Protein AF-A0A7C5VG94-F1 (afdb_monomer_lite)

Foldseek 3Di:
DVVVVVVCVVQVKAFAEKEFEDADPNATWIWTFIDHPNDTDIDTDGPVVRVVVCVVSVHYYYYDPVRCVVDNDDPVPDDDDDPDDD

InterPro domains:
  IPR003729 Bifunctional nuclease domain [PF02577] (2-74)
  IPR003729 Bifunctional nuclease domain [PS51658] (1-75)
  IPR036104 Bifunctional nuclease superfamily [G3DSA:3.10.690.10] (1-79)
  IPR036104 Bifunctional nuclease superfamily [SSF103256] (2-75)

Radius of gyration: 15.75 Å; chains: 1; bounding box: 28×48×33 Å

Secondary structure (DSSP, 8-state):
-HHHHHHHHHTTEEEEEEEEEEEETTEEEEEEEEEETTEEEEEEE-HHHHHHHHHHHT--EEE-HHHHHHH---GGG---S-----

Organism: NCBI:txid1330700

Sequence (86 aa):
PDLLLSVMDMLQGKLKRVEITDLQDGTFYARLILEHRGIELEVDARPSDAMALALRAQAPILVAEEVVEKAGVEEATLKPHGAAEA

pLDDT: mean 90.99, std 12.52, range [40.75, 98.44]

Structure (mmCIF, N/CA/C/O backbone):
data_AF-A0A7C5VG94-F1
#
_entry.id   AF-A0A7C5VG94-F1
#
loop_
_atom_site.group_PDB
_atom_site.id
_atom_site.type_symbol
_atom_site.label_atom_id
_atom_site.label_alt_id
_atom_site.label_comp_id
_atom_site.label_asym_id
_atom_site.label_entity_id
_atom_site.label_seq_id
_atom_site.pdbx_PDB_ins_code
_atom_site.Cartn_x
_atom_site.Cartn_y
_atom_site.Cartn_z
_atom_site.occupancy
_atom_site.B_iso_or_equiv
_atom_site.auth_seq_id
_atom_site.auth_comp_id
_atom_site.auth_asym_id
_atom_site.auth_atom_id
_atom_site.pdbx_PDB_model_num
ATOM 1 N N . PRO A 1 1 ? 8.053 -1.413 -10.317 1.00 71.75 1 PRO A N 1
ATOM 2 C CA . PRO A 1 1 ? 6.575 -1.407 -10.431 1.00 71.75 1 PRO A CA 1
ATOM 3 C C . PRO A 1 1 ? 6.066 -2.192 -11.649 1.00 71.75 1 PRO A C 1
ATOM 5 O O . PRO A 1 1 ? 5.382 -3.189 -11.457 1.00 71.75 1 PRO A O 1
ATOM 8 N N . ASP A 1 2 ? 6.444 -1.804 -12.870 1.00 87.56 2 ASP A N 1
ATOM 9 C CA . ASP A 1 2 ? 5.836 -2.349 -14.098 1.00 87.56 2 ASP A CA 1
ATOM 10 C C . ASP A 1 2 ? 6.097 -3.847 -14.306 1.00 87.56 2 ASP A C 1
ATOM 12 O O . ASP A 1 2 ? 5.217 -4.568 -14.772 1.00 87.56 2 ASP A O 1
ATOM 16 N N . LEU A 1 3 ? 7.265 -4.344 -13.876 1.00 93.69 3 LEU A N 1
ATOM 17 C CA . LEU A 1 3 ? 7.570 -5.778 -13.886 1.00 93.69 3 LEU A CA 1
ATOM 18 C C . LEU A 1 3 ? 6.555 -6.580 -13.059 1.00 93.69 3 LEU A C 1
ATOM 20 O O . LEU A 1 3 ? 6.023 -7.571 -13.545 1.00 93.69 3 LEU A O 1
ATOM 24 N N . LEU A 1 4 ? 6.268 -6.154 -11.825 1.00 93.75 4 LEU A N 1
ATOM 25 C CA . LEU A 1 4 ? 5.359 -6.894 -10.949 1.00 93.75 4 LEU A CA 1
ATOM 26 C C . LEU A 1 4 ? 3.916 -6.825 -11.456 1.00 93.75 4 LEU A C 1
ATOM 28 O O . LEU A 1 4 ? 3.222 -7.834 -11.410 1.00 93.75 4 LEU A O 1
ATOM 32 N N . LEU A 1 5 ? 3.489 -5.674 -11.988 1.00 93.56 5 LEU A N 1
ATOM 33 C CA . LEU A 1 5 ? 2.184 -5.549 -12.646 1.00 93.56 5 LEU A CA 1
ATOM 34 C C . LEU A 1 5 ? 2.072 -6.520 -13.829 1.00 93.56 5 LEU A C 1
ATOM 36 O O . LEU A 1 5 ? 1.118 -7.285 -13.895 1.00 93.56 5 LEU A O 1
ATOM 40 N N . SER A 1 6 ? 3.097 -6.576 -14.686 1.00 95.25 6 SER A N 1
ATOM 41 C CA . SER A 1 6 ? 3.132 -7.499 -15.830 1.00 95.25 6 SER A CA 1
ATOM 42 C C . SER A 1 6 ? 3.074 -8.966 -15.391 1.00 95.25 6 SER A C 1
ATOM 44 O O . SER A 1 6 ? 2.366 -9.770 -15.991 1.00 95.25 6 SER A O 1
ATOM 46 N N . VAL A 1 7 ? 3.794 -9.326 -14.322 1.00 95.75 7 VAL A N 1
ATOM 47 C CA . VAL A 1 7 ? 3.756 -10.680 -13.747 1.00 95.75 7 VAL A CA 1
ATOM 48 C C . VAL A 1 7 ? 2.367 -11.005 -13.191 1.00 95.75 7 VAL A C 1
ATOM 50 O O . VAL A 1 7 ? 1.863 -12.098 -13.441 1.00 95.75 7 VAL A O 1
ATOM 53 N N . MET A 1 8 ? 1.728 -10.078 -12.471 1.00 94.19 8 MET A N 1
ATOM 54 C CA . MET A 1 8 ? 0.367 -10.275 -11.960 1.00 94.19 8 MET A CA 1
ATOM 55 C C . MET A 1 8 ? -0.635 -10.465 -13.100 1.00 94.19 8 MET A C 1
ATOM 57 O O . MET A 1 8 ? -1.401 -11.426 -13.060 1.00 94.19 8 MET A O 1
ATOM 61 N N . ASP A 1 9 ? -0.567 -9.643 -14.148 1.00 93.62 9 ASP A N 1
ATOM 62 C CA . ASP A 1 9 ? -1.432 -9.769 -15.324 1.00 93.62 9 ASP A CA 1
ATOM 63 C C . ASP A 1 9 ? -1.250 -11.128 -16.022 1.00 93.62 9 ASP A C 1
ATOM 65 O O . ASP A 1 9 ? -2.234 -11.809 -16.324 1.00 93.62 9 ASP A O 1
ATOM 69 N N . MET A 1 10 ? -0.004 -11.585 -16.212 1.00 96.81 10 MET A N 1
ATOM 70 C CA . MET A 1 10 ? 0.292 -12.912 -16.779 1.00 96.81 10 MET A CA 1
ATOM 71 C C . MET A 1 10 ? -0.293 -14.056 -15.943 1.00 96.81 10 MET A C 1
ATOM 73 O O . MET A 1 10 ? -0.717 -15.076 -16.488 1.00 96.81 10 MET A O 1
ATOM 77 N N . LEU A 1 11 ? -0.322 -13.889 -14.621 1.00 95.75 11 LEU A N 1
ATOM 78 C CA . LEU A 1 11 ? -0.890 -14.851 -13.680 1.00 95.75 11 LEU A CA 1
ATOM 79 C C . LEU A 1 11 ? -2.397 -14.657 -13.462 1.00 95.75 11 LEU A C 1
ATOM 81 O O . LEU A 1 11 ? -2.976 -15.358 -12.634 1.00 95.75 11 LEU A O 1
ATOM 85 N N . GLN A 1 12 ? -3.052 -13.753 -14.199 1.00 95.44 12 GLN A N 1
ATOM 86 C CA . GLN A 1 12 ? -4.470 -13.414 -14.022 1.00 95.44 12 GLN A CA 1
ATOM 87 C C . GLN A 1 12 ? -4.785 -12.975 -12.579 1.00 95.44 12 GLN A C 1
ATOM 89 O O . GLN A 1 12 ? -5.804 -13.357 -11.999 1.00 95.44 12 GLN A O 1
ATOM 94 N N . GLY A 1 13 ? -3.862 -12.239 -11.967 1.00 96.25 13 GLY A N 1
ATOM 95 C CA . GLY A 1 13 ? -4.034 -11.573 -10.684 1.00 96.25 13 GLY A CA 1
ATOM 96 C C . GLY A 1 13 ? -4.333 -10.093 -10.891 1.00 96.25 13 GLY A C 1
ATOM 97 O O . GLY A 1 13 ? -3.762 -9.458 -11.773 1.00 96.25 13 GLY A O 1
ATOM 98 N N . LYS A 1 14 ? -5.210 -9.526 -10.065 1.00 95.31 14 LYS A N 1
ATOM 99 C CA . LYS A 1 14 ? -5.553 -8.101 -10.098 1.00 95.31 14 LYS A CA 1
ATOM 100 C C . LYS A 1 14 ? -5.281 -7.460 -8.746 1.00 95.31 14 LYS A C 1
ATOM 102 O O . LYS A 1 14 ? -5.811 -7.919 -7.741 1.00 95.31 14 LYS A O 1
ATOM 107 N N . LEU A 1 15 ? -4.528 -6.360 -8.715 1.00 97.44 15 LEU A N 1
ATOM 108 C CA . LEU A 1 15 ? -4.408 -5.542 -7.506 1.00 97.44 15 LEU A CA 1
ATOM 109 C C . LEU A 1 15 ? -5.752 -4.856 -7.223 1.00 97.44 15 LEU A C 1
ATOM 111 O O . LEU A 1 15 ? -6.207 -4.021 -8.004 1.00 97.44 15 LEU A O 1
ATOM 115 N N . LYS A 1 16 ? -6.406 -5.231 -6.121 1.00 97.94 16 LYS A N 1
ATOM 116 C CA . LYS A 1 16 ? -7.709 -4.687 -5.714 1.00 97.94 16 LYS A CA 1
ATOM 117 C C . LYS A 1 16 ? -7.567 -3.394 -4.950 1.00 97.94 16 LYS A C 1
ATOM 119 O O . LYS A 1 16 ? -8.355 -2.485 -5.177 1.00 97.94 16 LYS A O 1
ATOM 124 N N . ARG A 1 17 ? -6.616 -3.355 -4.021 1.00 98.44 17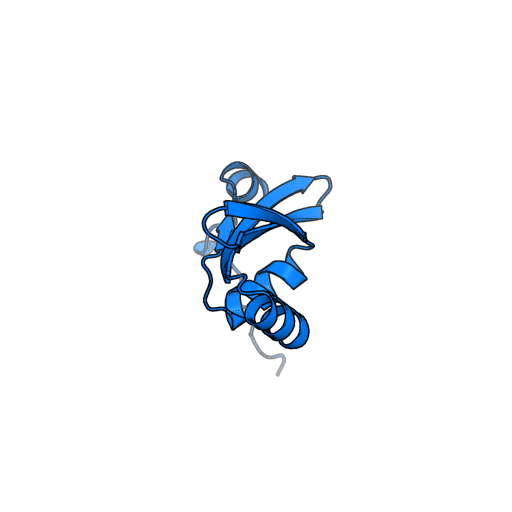 ARG A N 1
ATOM 125 C CA . ARG A 1 17 ? -6.323 -2.216 -3.152 1.00 98.44 17 ARG A CA 1
ATOM 126 C C . ARG A 1 17 ? -4.983 -2.420 -2.460 1.00 98.44 17 ARG A C 1
ATOM 128 O O . ARG A 1 17 ? -4.463 -3.534 -2.398 1.00 98.44 17 ARG A O 1
ATOM 135 N N . VAL A 1 18 ? -4.462 -1.330 -1.928 1.00 98.44 18 VAL A N 1
ATOM 136 C CA . VAL A 1 18 ? -3.361 -1.320 -0.971 1.00 98.44 18 VAL A CA 1
ATOM 137 C C . VAL A 1 18 ? -3.898 -0.851 0.363 1.00 98.44 18 VAL A C 1
ATOM 139 O O . VAL A 1 18 ? -4.716 0.063 0.407 1.00 98.44 18 VAL A O 1
ATOM 142 N N . GLU A 1 19 ? -3.435 -1.466 1.439 1.00 98.44 19 GLU A N 1
ATOM 143 C CA . GLU A 1 19 ? -3.811 -1.094 2.796 1.00 98.44 19 GLU A CA 1
ATOM 144 C C . GLU A 1 19 ? -2.554 -0.731 3.579 1.00 98.44 19 GLU A C 1
ATOM 146 O O . GLU A 1 19 ? -1.628 -1.535 3.649 1.00 98.44 19 GLU A O 1
ATOM 151 N N . ILE A 1 20 ? -2.512 0.472 4.150 1.00 97.94 20 ILE A N 1
ATOM 152 C CA . ILE A 1 20 ? -1.529 0.855 5.165 1.00 97.94 20 ILE A CA 1
ATOM 153 C C . ILE A 1 20 ? -2.116 0.449 6.513 1.00 97.94 20 ILE A C 1
ATOM 155 O O . ILE A 1 20 ? -3.115 1.025 6.947 1.00 97.94 20 ILE A O 1
ATOM 159 N N . THR A 1 21 ? -1.546 -0.578 7.130 1.00 97.12 21 THR A N 1
ATOM 160 C CA . THR A 1 21 ? -2.197 -1.302 8.228 1.00 97.12 21 THR A CA 1
ATOM 161 C C . THR A 1 21 ? -1.695 -0.904 9.601 1.00 97.12 21 THR A C 1
ATOM 163 O O . THR A 1 21 ? -2.462 -0.999 10.544 1.00 97.12 21 THR A O 1
ATOM 166 N N . ASP A 1 22 ? -0.437 -0.479 9.738 1.00 96.00 22 ASP A N 1
ATOM 167 C CA . ASP A 1 22 ? 0.112 -0.143 11.054 1.00 96.00 22 ASP A CA 1
ATOM 168 C C . ASP A 1 22 ? 1.275 0.857 10.975 1.00 96.00 22 ASP A C 1
ATOM 170 O O . ASP A 1 22 ? 1.875 1.076 9.918 1.00 96.00 22 ASP A O 1
ATOM 174 N N . LEU A 1 23 ? 1.593 1.440 12.127 1.00 95.56 23 LEU A N 1
ATOM 175 C CA . LEU A 1 23 ? 2.748 2.277 12.401 1.00 95.56 23 LEU A CA 1
ATOM 176 C C . LEU A 1 23 ? 3.334 1.873 13.760 1.00 95.56 23 LEU A C 1
ATOM 178 O O . LEU A 1 23 ? 2.743 2.154 14.807 1.00 95.56 23 LEU A O 1
ATOM 182 N N . GLN A 1 24 ? 4.518 1.262 13.736 1.00 93.88 24 GLN A N 1
ATOM 183 C CA . GLN A 1 24 ? 5.261 0.862 14.934 1.00 93.88 24 GLN A CA 1
ATOM 184 C C . GLN A 1 24 ? 6.663 1.457 14.891 1.00 93.88 24 GLN A C 1
ATOM 186 O O . GLN A 1 24 ? 7.347 1.348 13.876 1.00 93.88 24 GLN A O 1
ATOM 191 N N . ASP A 1 25 ? 7.086 2.109 15.975 1.00 93.25 25 ASP A N 1
ATOM 192 C CA . ASP A 1 25 ? 8.417 2.722 16.101 1.00 93.25 25 ASP A CA 1
ATOM 193 C C . ASP A 1 25 ? 8.802 3.615 14.902 1.00 93.25 25 ASP A C 1
ATOM 195 O O . ASP A 1 25 ? 9.927 3.594 14.404 1.00 93.25 25 ASP A O 1
ATOM 199 N N . GLY A 1 26 ? 7.832 4.381 14.386 1.00 90.94 26 GLY A N 1
ATOM 200 C CA . GLY A 1 26 ? 8.018 5.252 13.217 1.00 90.94 26 GLY A CA 1
ATOM 201 C C . GLY A 1 26 ? 8.078 4.520 11.867 1.00 90.94 26 GLY A C 1
ATOM 202 O O . GLY A 1 26 ? 8.264 5.160 10.834 1.00 90.94 26 GLY A O 1
ATOM 203 N N . THR A 1 27 ? 7.901 3.199 11.857 1.00 94.00 27 THR A N 1
ATOM 204 C CA . THR A 1 27 ? 7.892 2.356 10.659 1.00 94.00 27 THR A CA 1
ATOM 205 C C . THR A 1 27 ? 6.463 1.993 10.273 1.00 94.00 27 THR A C 1
ATOM 207 O O . THR A 1 27 ? 5.744 1.352 11.038 1.00 94.00 27 THR A O 1
ATOM 210 N N . PHE A 1 28 ? 6.053 2.406 9.075 1.00 96.44 28 PHE A N 1
ATOM 211 C CA . PHE A 1 28 ? 4.753 2.064 8.500 1.00 96.44 28 PHE A CA 1
ATOM 212 C C . PHE A 1 28 ? 4.779 0.676 7.847 1.00 96.44 28 PHE A C 1
ATOM 214 O O . PHE A 1 28 ? 5.765 0.307 7.201 1.00 96.44 28 PHE A O 1
ATOM 221 N N . TYR A 1 29 ? 3.658 -0.036 7.930 1.00 97.50 29 TYR A N 1
ATOM 222 C CA . TYR A 1 29 ? 3.442 -1.348 7.319 1.00 97.50 29 TYR A CA 1
ATOM 223 C C . TYR A 1 29 ? 2.295 -1.296 6.318 1.00 97.50 29 TYR A C 1
ATOM 225 O O . TYR A 1 29 ? 1.339 -0.535 6.494 1.00 97.50 29 TYR A O 1
ATOM 233 N N . ALA A 1 30 ? 2.394 -2.090 5.255 1.00 98.25 30 ALA A N 1
ATOM 234 C CA . ALA A 1 30 ? 1.368 -2.153 4.233 1.00 98.25 30 ALA A CA 1
ATOM 235 C C . ALA A 1 30 ? 1.186 -3.570 3.692 1.00 98.25 30 ALA A C 1
ATOM 237 O O . ALA A 1 30 ? 2.080 -4.407 3.749 1.00 98.25 30 ALA A O 1
ATOM 238 N N . ARG A 1 31 ? 0.028 -3.818 3.087 1.00 98.31 31 ARG A N 1
ATOM 239 C CA . ARG A 1 31 ? -0.226 -5.038 2.322 1.00 98.31 31 ARG A CA 1
ATOM 240 C C . ARG A 1 31 ? -0.912 -4.732 1.005 1.00 98.31 31 ARG A C 1
ATOM 242 O O . ARG A 1 31 ? -1.709 -3.799 0.883 1.00 98.31 31 ARG A O 1
ATOM 249 N N . LEU A 1 32 ? -0.592 -5.542 0.007 1.00 98.19 32 LEU A N 1
ATOM 250 C CA . LEU A 1 32 ? -1.315 -5.601 -1.253 1.00 98.19 32 LEU A CA 1
ATOM 251 C C . LEU A 1 32 ? -2.462 -6.588 -1.088 1.00 98.19 32 LEU A C 1
ATOM 253 O O . LEU A 1 32 ? -2.234 -7.721 -0.662 1.00 98.19 32 LEU A O 1
ATOM 257 N N . ILE A 1 33 ? -3.664 -6.187 -1.485 1.00 98.31 33 ILE A N 1
ATOM 258 C CA . ILE A 1 33 ? -4.785 -7.111 -1.616 1.00 98.31 33 ILE A CA 1
ATOM 259 C C . ILE A 1 33 ? -4.965 -7.422 -3.093 1.00 98.31 33 ILE A C 1
ATOM 261 O O . ILE A 1 33 ? -5.307 -6.546 -3.895 1.00 98.31 33 ILE A O 1
ATOM 265 N N . LEU A 1 34 ? -4.705 -8.670 -3.458 1.00 97.50 34 LEU A N 1
ATOM 266 C CA . LEU A 1 34 ? -4.806 -9.175 -4.819 1.00 97.50 34 LEU A CA 1
ATOM 267 C C . LEU A 1 34 ? -6.054 -10.040 -4.950 1.00 97.50 34 LEU A C 1
ATOM 269 O O . LEU A 1 34 ? -6.385 -10.793 -4.047 1.00 97.50 34 LEU A O 1
ATOM 273 N N . GLU A 1 35 ? -6.723 -9.988 -6.091 1.00 97.38 35 GLU A N 1
ATOM 274 C CA . GLU A 1 35 ? -7.747 -10.957 -6.466 1.00 97.38 35 GLU A CA 1
ATOM 275 C C . GLU A 1 35 ? -7.156 -11.914 -7.498 1.00 97.38 35 GLU A C 1
ATOM 277 O O . GLU A 1 35 ? -6.641 -11.482 -8.531 1.00 97.38 35 GLU A O 1
ATOM 282 N N . HIS A 1 36 ? -7.254 -13.214 -7.240 1.00 96.06 36 HIS A N 1
ATOM 283 C CA . HIS A 1 36 ? -6.902 -14.255 -8.193 1.00 96.06 36 HIS A CA 1
ATOM 284 C C . HIS A 1 36 ? -8.005 -15.310 -8.219 1.00 96.06 36 HIS A C 1
ATOM 286 O O . HIS A 1 36 ? -8.276 -15.963 -7.214 1.00 96.06 36 HIS A O 1
ATOM 292 N N . ARG A 1 37 ? -8.661 -15.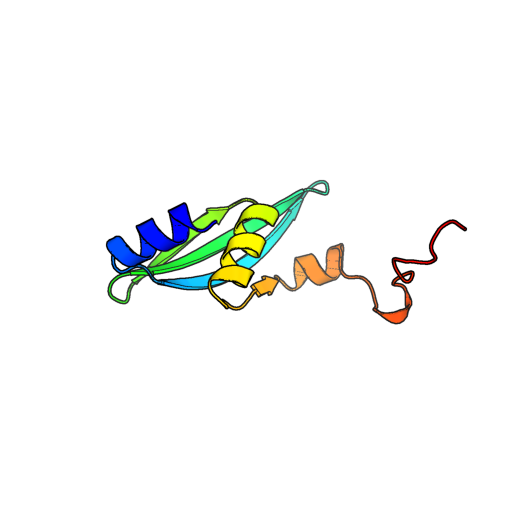478 -9.375 1.00 94.75 37 ARG A N 1
ATOM 293 C CA . ARG A 1 37 ? -9.748 -16.462 -9.568 1.00 94.75 37 ARG A CA 1
ATOM 294 C C . ARG A 1 37 ? -10.859 -16.366 -8.507 1.00 94.75 37 ARG A C 1
ATOM 296 O O . ARG A 1 37 ? -11.382 -17.382 -8.058 1.00 94.75 37 ARG A O 1
ATOM 303 N N . GLY A 1 38 ? -11.210 -15.141 -8.111 1.00 94.25 38 GLY A N 1
ATOM 304 C CA . GLY A 1 38 ? -12.250 -14.865 -7.113 1.00 94.25 38 GLY A CA 1
ATOM 305 C C . GLY A 1 38 ? -11.816 -15.042 -5.654 1.00 94.25 38 GLY A C 1
ATOM 306 O O . GLY A 1 38 ? -12.652 -14.919 -4.766 1.00 94.25 38 GLY A O 1
ATOM 307 N N . ILE A 1 39 ? -10.535 -15.317 -5.400 1.00 96.56 39 ILE A N 1
ATOM 308 C CA . ILE A 1 39 ? -9.960 -15.427 -4.057 1.00 96.56 39 ILE A CA 1
ATOM 309 C C . ILE A 1 39 ? -9.127 -14.175 -3.783 1.00 96.56 39 ILE A C 1
ATOM 311 O O . ILE A 1 39 ? -8.315 -13.782 -4.624 1.00 96.56 39 ILE A O 1
ATOM 315 N N . GLU A 1 40 ? -9.321 -13.560 -2.614 1.00 97.31 40 GLU A N 1
ATOM 316 C CA . GLU A 1 40 ? -8.428 -12.503 -2.137 1.00 97.31 40 GLU A CA 1
ATOM 317 C C . GLU A 1 40 ? -7.157 -13.117 -1.538 1.00 97.31 40 GLU A C 1
ATOM 319 O O . GLU A 1 40 ? -7.210 -14.036 -0.720 1.00 97.31 40 GLU A O 1
ATOM 324 N N . LEU A 1 41 ? -6.009 -12.610 -1.973 1.00 97.12 41 LEU A N 1
ATOM 325 C CA . LEU A 1 41 ? -4.686 -12.957 -1.481 1.00 97.12 41 LEU A CA 1
ATOM 326 C C . LEU A 1 41 ? -4.042 -11.706 -0.897 1.00 97.12 41 LEU A C 1
ATOM 328 O O . LEU A 1 41 ? -4.148 -10.619 -1.467 1.00 97.12 41 LEU A O 1
ATOM 332 N N . GLU A 1 42 ? -3.329 -11.879 0.206 1.00 97.69 42 GLU A N 1
ATOM 333 C CA . GLU A 1 42 ? -2.598 -10.801 0.859 1.00 97.69 42 GLU A CA 1
ATOM 334 C C . GLU A 1 42 ? -1.098 -10.980 0.642 1.00 97.69 42 GLU A C 1
ATOM 336 O O . GLU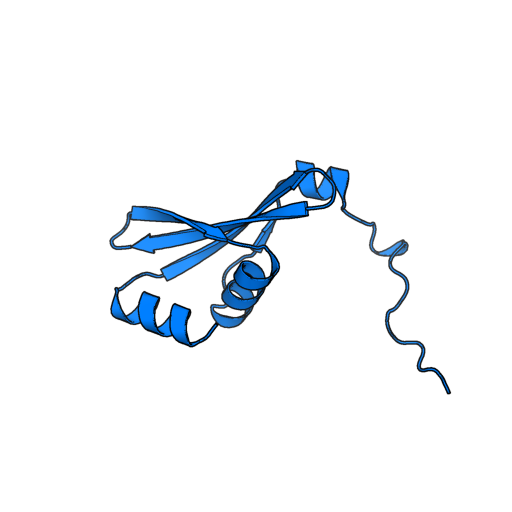 A 1 42 ? -0.566 -12.085 0.773 1.00 97.69 42 GLU A O 1
ATOM 341 N N . VAL A 1 43 ? -0.414 -9.888 0.309 1.00 96.94 43 VAL A N 1
ATOM 342 C CA . VAL A 1 43 ? 1.043 -9.863 0.166 1.00 96.94 43 VAL A CA 1
ATOM 343 C C . VAL A 1 43 ? 1.593 -8.720 0.999 1.00 96.94 43 VAL A C 1
ATOM 345 O O . VAL A 1 43 ? 1.248 -7.562 0.759 1.00 96.94 43 VAL A O 1
ATOM 348 N N . ASP A 1 44 ? 2.453 -9.049 1.960 1.00 97.19 44 ASP A N 1
ATOM 349 C CA . ASP A 1 44 ? 3.161 -8.055 2.762 1.00 97.19 44 ASP A CA 1
ATOM 350 C C . ASP A 1 44 ? 4.075 -7.203 1.873 1.00 97.19 44 ASP A C 1
ATOM 352 O O . ASP A 1 44 ? 4.757 -7.710 0.973 1.00 97.19 44 ASP A O 1
ATOM 356 N N . ALA A 1 45 ? 4.053 -5.892 2.085 1.00 96.06 45 ALA A N 1
ATOM 357 C CA . ALA A 1 45 ? 4.789 -4.948 1.267 1.00 96.06 45 ALA A CA 1
ATOM 358 C C . ALA A 1 45 ? 5.201 -3.718 2.071 1.00 96.06 45 ALA A C 1
ATOM 360 O O . ALA A 1 45 ? 4.473 -3.202 2.915 1.00 96.06 45 ALA A O 1
ATOM 361 N N . ARG A 1 46 ? 6.360 -3.149 1.733 1.00 96.12 46 ARG A N 1
ATOM 362 C CA . ARG A 1 46 ? 6.702 -1.826 2.257 1.00 96.12 46 ARG A CA 1
ATOM 363 C C . ARG A 1 46 ? 5.733 -0.781 1.691 1.00 96.12 46 ARG A C 1
ATOM 365 O O . ARG A 1 46 ? 5.421 -0.839 0.497 1.00 96.12 46 ARG A O 1
ATOM 372 N N . PRO A 1 47 ? 5.337 0.230 2.481 1.00 96.31 47 PRO A N 1
ATOM 373 C CA . PRO A 1 47 ? 4.427 1.287 2.039 1.00 96.31 47 PRO A CA 1
ATOM 374 C C . PRO A 1 47 ? 4.847 1.975 0.737 1.00 96.31 47 PRO A C 1
ATOM 376 O O . PRO A 1 47 ? 4.011 2.199 -0.132 1.00 96.31 47 PRO A O 1
ATOM 379 N N . SER A 1 48 ? 6.139 2.259 0.550 1.00 96.31 48 SER A N 1
ATOM 380 C CA . SER A 1 48 ? 6.644 2.910 -0.667 1.00 96.31 48 SER A CA 1
ATOM 381 C C . SER A 1 48 ? 6.406 2.079 -1.931 1.00 96.31 48 SER A C 1
ATOM 383 O O . SER A 1 48 ? 5.965 2.610 -2.951 1.00 96.31 48 SER A O 1
ATOM 385 N N . ASP A 1 49 ? 6.665 0.773 -1.859 1.00 95.81 49 ASP A N 1
ATOM 386 C CA . ASP A 1 49 ? 6.462 -0.157 -2.969 1.00 95.81 49 ASP A CA 1
ATOM 387 C C . ASP A 1 49 ? 4.962 -0.344 -3.244 1.00 95.81 49 ASP A C 1
ATOM 389 O O . ASP A 1 49 ? 4.525 -0.307 -4.398 1.00 95.81 49 ASP A O 1
ATOM 393 N N . ALA A 1 50 ? 4.161 -0.468 -2.182 1.00 97.12 50 ALA A N 1
ATOM 394 C CA . ALA A 1 50 ? 2.718 -0.632 -2.276 1.00 97.12 50 ALA A CA 1
ATOM 395 C C . ALA A 1 50 ? 2.037 0.597 -2.898 1.00 97.12 50 ALA A C 1
ATOM 397 O O . ALA A 1 50 ? 1.290 0.468 -3.869 1.00 97.12 50 ALA A O 1
ATOM 398 N N . MET A 1 51 ? 2.371 1.802 -2.433 1.00 96.31 51 MET A N 1
ATOM 399 C CA . MET A 1 51 ? 1.884 3.053 -3.019 1.00 96.31 51 MET A CA 1
ATOM 400 C C . MET A 1 51 ? 2.288 3.188 -4.490 1.00 96.31 51 MET A C 1
ATOM 402 O O . MET A 1 51 ? 1.465 3.555 -5.330 1.00 96.31 51 MET A O 1
ATOM 406 N N . ALA A 1 52 ? 3.537 2.851 -4.833 1.00 96.25 52 ALA A N 1
ATOM 407 C CA . ALA A 1 52 ? 4.005 2.902 -6.214 1.00 96.25 52 ALA A CA 1
ATOM 408 C C . ALA A 1 52 ? 3.237 1.938 -7.132 1.00 96.25 52 ALA A C 1
ATOM 410 O O . ALA A 1 52 ? 3.021 2.260 -8.299 1.00 96.25 52 ALA A O 1
ATOM 411 N N . LEU A 1 53 ? 2.813 0.773 -6.640 1.00 96.75 53 LEU A N 1
ATOM 412 C CA . LEU A 1 53 ? 1.973 -0.156 -7.400 1.00 96.75 53 LEU A CA 1
ATOM 413 C C . LEU A 1 53 ? 0.534 0.344 -7.511 1.00 96.75 53 LEU A C 1
ATOM 415 O O . LEU A 1 53 ? -0.017 0.333 -8.610 1.00 96.75 53 LEU A O 1
ATOM 419 N N . ALA A 1 54 ? -0.048 0.834 -6.414 1.00 97.12 54 ALA A N 1
ATOM 420 C CA . ALA A 1 54 ? -1.412 1.355 -6.392 1.00 97.12 54 ALA A CA 1
ATOM 421 C C . ALA A 1 54 ? -1.605 2.495 -7.398 1.00 97.12 54 ALA A C 1
ATOM 423 O O . ALA A 1 54 ? -2.533 2.455 -8.202 1.00 97.12 54 ALA A O 1
ATOM 424 N N . LEU A 1 55 ? -0.676 3.456 -7.432 1.00 96.31 55 LEU A N 1
ATOM 425 C CA . LEU A 1 55 ? -0.717 4.578 -8.375 1.00 96.31 55 LEU A CA 1
ATOM 426 C C . LEU A 1 55 ? -0.682 4.121 -9.839 1.00 96.31 55 LEU A C 1
ATOM 428 O O . LEU A 1 55 ? -1.324 4.721 -10.695 1.00 96.31 55 LEU A O 1
ATOM 432 N N . ARG A 1 56 ? 0.076 3.064 -10.143 1.00 94.88 56 ARG A N 1
ATOM 433 C CA . ARG A 1 56 ? 0.264 2.568 -11.516 1.00 94.88 56 ARG A CA 1
ATOM 434 C C . ARG A 1 56 ? -0.915 1.700 -11.949 1.00 94.88 56 ARG A C 1
ATOM 436 O O . ARG A 1 56 ? -1.365 1.816 -13.082 1.00 94.88 56 ARG A O 1
ATOM 443 N N . ALA A 1 57 ? -1.440 0.892 -11.032 1.00 94.69 57 ALA A N 1
ATOM 444 C CA . ALA A 1 57 ? -2.620 0.059 -11.240 1.00 94.69 57 ALA A CA 1
ATOM 445 C C . ALA A 1 57 ? -3.948 0.827 -11.105 1.00 94.69 57 ALA A C 1
ATOM 447 O O . ALA A 1 57 ? -5.004 0.240 -11.328 1.00 94.69 57 ALA A O 1
ATOM 448 N N . GLN A 1 58 ? -3.905 2.107 -10.710 1.00 95.94 58 GLN A N 1
ATOM 449 C CA . GLN A 1 58 ? -5.081 2.901 -10.333 1.00 95.94 58 GLN A CA 1
ATOM 450 C C . GLN A 1 58 ? -5.939 2.192 -9.270 1.00 95.94 58 GLN A C 1
ATOM 452 O O . GLN A 1 58 ? -7.169 2.221 -9.306 1.00 95.94 58 GLN A O 1
ATOM 457 N N . ALA A 1 59 ? -5.275 1.517 -8.329 1.00 97.19 59 ALA A N 1
ATOM 458 C CA . ALA A 1 59 ? -5.929 0.813 -7.240 1.00 97.19 59 ALA A CA 1
ATOM 459 C C . ALA A 1 59 ? -6.146 1.760 -6.043 1.00 97.19 59 ALA A C 1
ATOM 461 O O . ALA A 1 59 ? -5.274 2.585 -5.755 1.00 97.19 59 ALA A O 1
ATOM 462 N N . PRO A 1 60 ? -7.269 1.633 -5.315 1.00 98.19 60 PRO A N 1
ATOM 463 C CA . PRO A 1 60 ? -7.499 2.353 -4.069 1.00 98.19 60 PRO A CA 1
ATOM 464 C C . PRO A 1 60 ? -6.379 2.130 -3.050 1.00 98.19 60 PRO A C 1
ATOM 466 O O . PRO A 1 60 ? -5.882 1.012 -2.891 1.00 98.19 60 PRO A O 1
ATOM 469 N N . ILE A 1 61 ? -6.034 3.192 -2.325 1.00 98.31 61 ILE A N 1
ATOM 470 C CA . ILE A 1 61 ? -5.157 3.146 -1.155 1.00 98.31 61 ILE A CA 1
ATOM 471 C C . ILE A 1 61 ? -6.039 3.406 0.060 1.00 98.31 61 ILE A C 1
ATOM 473 O O . ILE A 1 61 ? -6.696 4.443 0.135 1.00 98.31 61 ILE A O 1
ATOM 477 N N . LEU A 1 62 ? -6.069 2.456 0.985 1.00 98.12 62 LEU A N 1
ATOM 478 C CA . LEU A 1 62 ? -6.769 2.560 2.256 1.00 98.12 62 LEU A CA 1
ATOM 479 C C . LEU A 1 62 ? -5.745 2.667 3.379 1.00 98.12 62 LEU A C 1
ATOM 481 O O . LEU A 1 62 ? -4.648 2.115 3.289 1.00 98.12 62 LEU A O 1
ATOM 485 N N . VAL A 1 63 ? -6.109 3.370 4.439 1.00 97.50 63 VAL A N 1
ATOM 486 C CA . VAL A 1 63 ? -5.269 3.543 5.622 1.00 97.50 63 VAL A CA 1
ATOM 487 C C . VAL A 1 63 ? -6.112 3.168 6.829 1.00 97.50 63 VAL A C 1
ATOM 489 O O . VAL A 1 63 ? -7.265 3.590 6.920 1.00 97.50 63 VAL A O 1
ATOM 492 N N . ALA A 1 64 ? -5.559 2.350 7.720 1.00 97.12 64 ALA A N 1
ATOM 493 C CA . ALA A 1 64 ? -6.211 2.016 8.974 1.00 97.12 64 ALA A CA 1
ATOM 494 C C . ALA A 1 64 ? -6.416 3.284 9.815 1.00 97.12 64 ALA A C 1
ATOM 496 O O . ALA A 1 64 ? -5.536 4.143 9.887 1.00 97.12 64 ALA A O 1
ATOM 497 N N . GLU A 1 65 ? -7.577 3.394 10.457 1.00 96.19 65 GLU A N 1
ATOM 498 C CA . GLU A 1 65 ? -7.951 4.569 11.252 1.00 96.19 65 GLU A CA 1
ATOM 499 C C . GLU A 1 65 ? -6.913 4.866 12.340 1.00 96.19 65 GLU A C 1
ATOM 501 O O . GLU A 1 65 ? -6.441 5.991 12.449 1.00 96.19 65 GLU A O 1
ATOM 506 N N . GLU A 1 66 ? -6.427 3.833 13.030 1.00 94.75 66 GLU A N 1
ATOM 507 C CA . GLU A 1 66 ? -5.374 3.953 14.046 1.00 94.75 66 GLU A CA 1
ATOM 508 C C . GLU A 1 66 ? -4.060 4.547 13.510 1.00 94.75 66 GLU A C 1
ATOM 510 O O . GLU A 1 66 ? -3.327 5.216 14.237 1.00 94.75 66 GLU A O 1
ATOM 515 N N . VAL A 1 67 ? -3.741 4.334 12.231 1.00 95.44 67 VAL A N 1
ATOM 516 C CA . VAL A 1 67 ? -2.554 4.923 11.598 1.00 95.44 67 VAL A CA 1
ATOM 517 C C . VAL A 1 67 ? -2.788 6.407 11.325 1.00 95.44 67 VAL A C 1
ATOM 519 O O . VAL A 1 67 ? -1.884 7.220 11.535 1.00 95.44 67 VAL A O 1
ATOM 522 N N . VAL A 1 68 ? -4.001 6.772 10.901 1.00 94.88 68 VAL A N 1
ATOM 523 C CA . VAL A 1 68 ? -4.407 8.174 10.727 1.00 94.88 68 VAL A CA 1
ATOM 524 C C . VAL A 1 68 ? -4.417 8.902 12.070 1.00 94.88 68 VAL A C 1
ATOM 526 O O . VAL A 1 68 ? -3.934 10.022 12.148 1.00 94.88 68 VAL A O 1
ATOM 529 N N . GLU A 1 69 ? -4.881 8.275 13.146 1.00 93.25 69 GLU A N 1
ATOM 530 C CA . GLU A 1 69 ? -4.843 8.873 14.484 1.00 93.25 69 GLU A CA 1
ATOM 531 C C . GLU A 1 69 ? -3.409 9.095 14.987 1.00 93.25 69 GLU A C 1
ATOM 533 O O . GLU A 1 69 ? -3.111 10.127 15.586 1.00 93.25 69 GLU A O 1
ATOM 538 N N . LYS A 1 70 ? -2.498 8.144 14.730 1.00 92.12 70 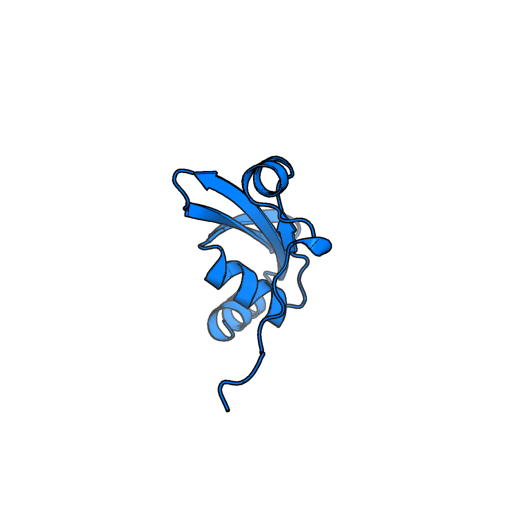LYS A N 1
ATOM 539 C CA . LYS A 1 70 ? -1.097 8.223 15.182 1.00 92.12 70 LYS A CA 1
ATOM 540 C C . LYS A 1 70 ? -0.246 9.209 14.375 1.00 92.12 70 LYS A C 1
ATOM 542 O O . LYS A 1 70 ? 0.670 9.806 14.937 1.00 92.12 70 LYS A O 1
ATOM 547 N N . ALA A 1 71 ? -0.474 9.323 13.066 1.00 91.56 71 ALA A N 1
ATOM 548 C CA . ALA A 1 71 ? 0.427 10.043 12.155 1.00 91.56 71 ALA A CA 1
ATOM 549 C C . ALA A 1 71 ? -0.263 10.968 11.147 1.00 91.56 71 ALA A C 1
ATOM 551 O O . ALA A 1 71 ? 0.414 11.618 10.346 1.00 91.56 71 ALA A O 1
ATOM 552 N N . GLY A 1 72 ? -1.590 11.033 11.159 1.00 87.75 72 GLY A N 1
ATOM 553 C CA . GLY A 1 72 ? -2.346 11.989 10.369 1.00 87.75 72 GLY A CA 1
ATOM 554 C C . GLY A 1 72 ? -2.012 13.416 10.785 1.00 87.75 72 GLY A C 1
ATOM 555 O O . GLY A 1 72 ? -1.779 13.721 11.953 1.00 87.75 72 GLY A O 1
ATOM 556 N N . VAL A 1 73 ? -1.984 14.301 9.798 1.00 88.69 73 VAL A N 1
ATOM 557 C CA . VAL A 1 73 ? -1.792 15.735 9.999 1.00 88.69 73 VAL A CA 1
ATOM 558 C C . VAL A 1 73 ? -2.966 16.465 9.379 1.00 88.69 73 VAL A C 1
ATOM 560 O O . VAL A 1 73 ? -3.417 16.119 8.286 1.00 88.69 73 VAL A O 1
ATOM 563 N N . GLU A 1 74 ? -3.471 17.478 10.076 1.00 87.12 74 GLU A N 1
ATOM 564 C CA . GLU A 1 74 ? -4.505 18.337 9.513 1.00 87.12 74 GLU A CA 1
ATOM 565 C C . GLU A 1 74 ? -3.931 19.116 8.332 1.00 87.12 74 GLU A C 1
ATOM 567 O O . GLU A 1 74 ? -2.820 19.647 8.407 1.00 87.12 74 GLU A O 1
ATOM 572 N N . GLU A 1 75 ? -4.706 19.244 7.257 1.00 82.50 75 GLU A N 1
ATOM 573 C CA . GLU A 1 75 ? -4.281 19.959 6.050 1.00 82.50 75 GLU A CA 1
ATOM 574 C C . GLU A 1 75 ? -3.824 21.394 6.362 1.00 82.50 75 GLU A C 1
ATOM 576 O O . GLU A 1 75 ? -2.825 21.862 5.825 1.00 82.50 75 GLU A O 1
ATOM 581 N N . ALA A 1 76 ? -4.477 22.056 7.323 1.00 82.25 76 ALA A N 1
ATOM 582 C CA . ALA A 1 76 ? -4.119 23.398 7.786 1.00 82.25 76 ALA A CA 1
ATOM 583 C C . ALA A 1 76 ? -2.702 23.501 8.389 1.00 82.25 76 ALA A C 1
ATOM 585 O O . ALA A 1 76 ? -2.132 24.590 8.454 1.00 82.25 76 ALA A O 1
ATOM 586 N N . THR A 1 77 ? -2.131 22.380 8.836 1.00 80.88 77 THR A N 1
ATOM 587 C CA . THR A 1 77 ? -0.785 22.305 9.426 1.00 80.88 77 THR A CA 1
ATOM 588 C C . THR A 1 77 ? 0.289 21.899 8.419 1.00 80.88 77 THR A C 1
ATOM 590 O O . THR A 1 77 ? 1.484 21.981 8.726 1.00 80.88 77 THR A O 1
ATOM 593 N N . LEU A 1 78 ? -0.106 21.506 7.201 1.00 78.81 78 LEU A N 1
ATOM 594 C CA . LEU A 1 78 ? 0.830 21.207 6.128 1.00 78.81 78 LEU A CA 1
ATOM 595 C C . LEU A 1 78 ? 1.529 22.497 5.706 1.00 78.81 78 LEU A C 1
ATOM 597 O O . LEU A 1 78 ? 0.926 23.429 5.174 1.00 78.81 78 LEU A O 1
ATOM 601 N N . LYS A 1 79 ? 2.844 22.551 5.923 1.00 75.62 79 LYS A N 1
ATOM 602 C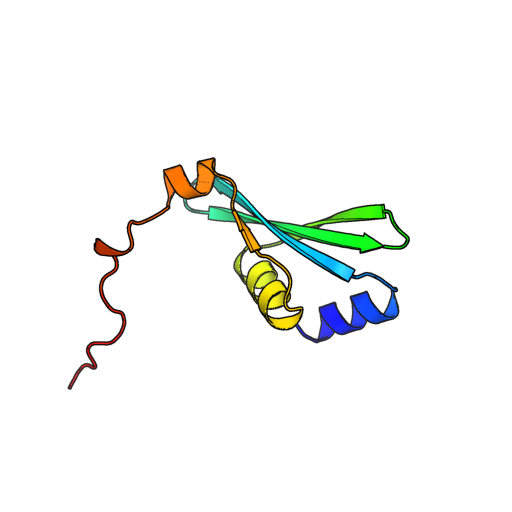 CA . LYS A 1 79 ? 3.656 23.607 5.323 1.00 75.62 79 LYS A CA 1
ATOM 603 C C . LYS A 1 79 ? 3.682 23.379 3.810 1.00 75.62 79 LYS A C 1
ATOM 605 O O . LYS A 1 79 ? 3.978 22.257 3.391 1.00 75.62 79 LYS A O 1
ATOM 610 N N . PRO A 1 80 ? 3.415 24.406 2.987 1.00 68.44 80 PRO A N 1
ATOM 611 C CA . PRO A 1 80 ? 3.502 24.264 1.543 1.00 68.44 80 PRO A CA 1
ATOM 612 C C . PRO A 1 80 ? 4.921 23.836 1.161 1.00 68.44 80 PRO A C 1
ATOM 614 O O . PRO A 1 80 ? 5.905 24.494 1.504 1.00 68.44 80 PRO A O 1
ATOM 617 N N . HIS A 1 81 ? 5.031 22.702 0.472 1.00 59.44 81 HIS A N 1
ATOM 618 C CA . HIS A 1 81 ? 6.299 22.232 -0.065 1.00 59.44 81 HIS A CA 1
ATOM 619 C C . HIS A 1 81 ? 6.569 22.967 -1.382 1.00 59.44 81 HIS A C 1
ATOM 621 O O . HIS A 1 81 ? 5.960 22.654 -2.403 1.00 59.44 81 HIS A O 1
ATOM 627 N N . GLY A 1 82 ? 7.448 23.975 -1.335 1.00 58.69 82 GLY A N 1
ATOM 628 C CA . GLY A 1 82 ? 7.870 24.744 -2.510 1.00 58.69 82 GLY A CA 1
ATOM 629 C C . GLY A 1 82 ? 7.763 26.262 -2.358 1.00 58.69 82 GLY A C 1
ATOM 630 O O . GLY A 1 82 ? 7.119 26.913 -3.172 1.00 58.69 82 GLY A O 1
ATOM 631 N N . ALA A 1 83 ? 8.429 26.848 -1.361 1.00 49.44 83 ALA A N 1
ATOM 632 C CA . ALA A 1 83 ? 9.035 28.160 -1.572 1.00 49.44 83 ALA A CA 1
ATOM 633 C C . ALA A 1 83 ? 10.447 27.873 -2.085 1.00 49.44 83 ALA A C 1
ATOM 635 O O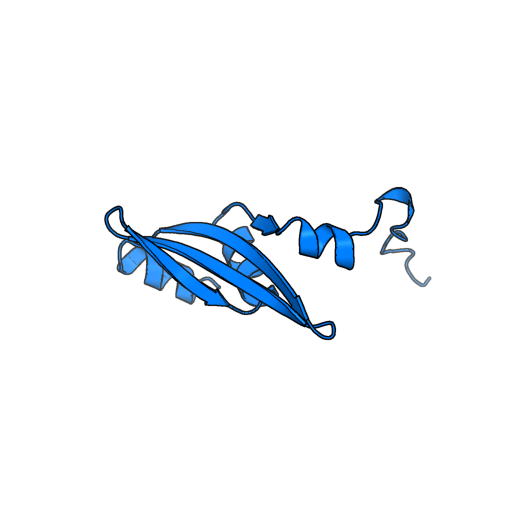 . ALA A 1 83 ? 11.296 27.407 -1.329 1.00 49.44 83 ALA A O 1
ATOM 636 N N . ALA A 1 84 ? 10.632 28.026 -3.396 1.00 50.72 84 ALA A N 1
ATOM 637 C CA . ALA A 1 84 ? 11.931 27.933 -4.038 1.00 50.72 84 ALA A CA 1
ATOM 638 C C . ALA A 1 84 ? 12.935 28.807 -3.276 1.00 50.72 84 ALA A C 1
ATOM 640 O O . ALA A 1 84 ? 12.670 29.986 -3.038 1.00 50.72 84 ALA A O 1
ATOM 641 N N . GLU A 1 85 ? 14.064 28.219 -2.893 1.00 46.00 85 GLU A N 1
ATOM 642 C CA . GLU A 1 85 ? 15.259 28.991 -2.582 1.00 46.00 85 GLU A CA 1
ATOM 643 C C . GLU A 1 85 ? 15.622 29.769 -3.855 1.00 46.00 85 GLU A C 1
ATOM 645 O O . GLU A 1 85 ? 15.961 29.177 -4.883 1.00 46.00 85 GLU A O 1
ATOM 650 N N . ALA A 1 86 ? 15.450 31.087 -3.794 1.00 40.75 86 ALA A N 1
ATOM 651 C CA . ALA A 1 86 ? 15.936 32.060 -4.762 1.00 40.75 86 ALA A CA 1
ATOM 652 C C . ALA A 1 86 ? 16.938 32.973 -4.055 1.00 40.75 86 ALA A C 1
ATOM 654 O O . ALA A 1 86 ? 16.672 33.324 -2.880 1.00 40.75 86 ALA A O 1
#